Protein AF-A0A7J9GTM4-F1 (afdb_monomer)

Foldseek 3Di:
DDPVVVVVCQVVVVVVQCVVPVPDQKDWDDDPVDIDIGHPDDCVVNDDPPDDDDDDDPDDDPDNVLLVVQVVVVV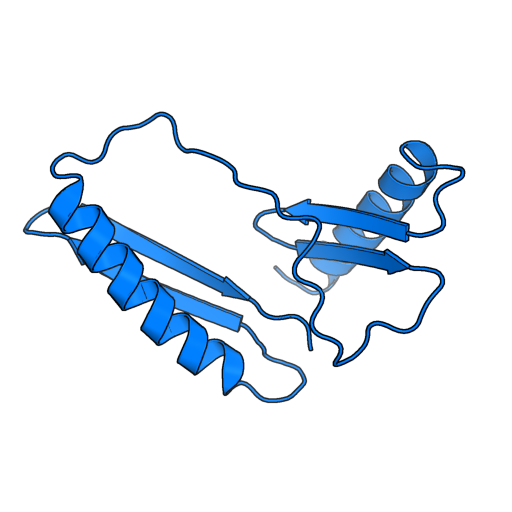VVQQVVLVPLPQPRSKGWDWDDRPDDDIDIDIDGDHD

Sequence (112 aa):
MNQADCNTCLNYTTTELKQSCPRNKAASAWSQFYLVRYANRDHYGQLENDPRTCVFNPMKASNPDQFNQTLNELLNELSTEAAAGGPLHKYAVGNATAGSLQTVYATVQCTP

Radius of gyration: 16.89 Å; Cα contacts (8 Å, |Δi|>4): 111; chains: 1; bounding box: 42×28×39 Å

Secondary structure (DSSP, 8-state):
--HHHHHHHHHHHHHHHHHHSTT-SEEEEE-SS-EEEEESS--TT-----S---PPPSSPPSSHHHHHHHHHHHHHHHHHHHHHSTTT--EEEEEEEETTTEEEEEEEE---

Mean predicted aligned error: 4.57 Å

InterPro domains:
  IPR002902 Gnk2-homologous domain [PS51473] (1-43)
  IPR002902 Gnk2-homologous domain [PS51473] (49-112)
  IPR038408 Gnk2-homologous domain superfamily [G3DSA:3.30.430.20] (1-42)
  IPR038408 Gnk2-homologous domain superfamily [G3DSA:3.30.430.20] (51-112)

Structure (mmCIF, N/CA/C/O backbone):
data_AF-A0A7J9GTM4-F1
#
_entry.id   AF-A0A7J9GTM4-F1
#
loop_
_atom_site.group_PDB
_atom_si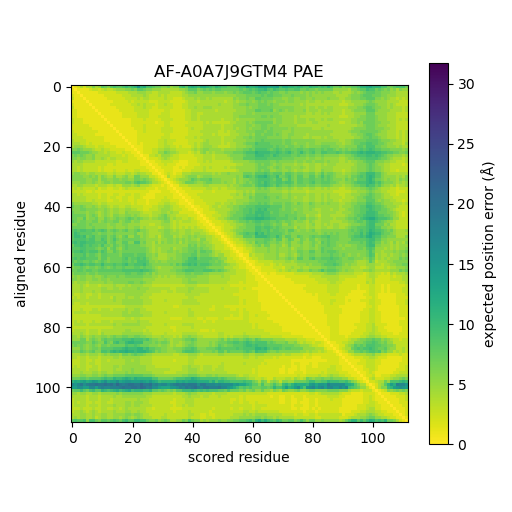te.id
_atom_site.type_symbol
_atom_site.label_atom_id
_atom_site.label_alt_id
_atom_site.label_comp_id
_atom_site.label_asym_id
_atom_site.label_entity_id
_atom_site.label_seq_id
_atom_site.pdbx_PDB_ins_code
_atom_site.Cartn_x
_atom_site.Cartn_y
_atom_site.Cartn_z
_atom_site.occupancy
_atom_site.B_iso_or_equiv
_atom_site.auth_seq_id
_atom_site.auth_comp_id
_atom_site.auth_asym_id
_atom_site.auth_atom_id
_atom_site.pdbx_PDB_model_num
ATOM 1 N N . MET A 1 1 ? 2.959 12.935 -3.028 1.00 79.81 1 MET A N 1
ATOM 2 C CA . MET A 1 1 ? 4.369 12.924 -3.476 1.00 79.81 1 MET A CA 1
ATOM 3 C C . MET A 1 1 ? 4.422 13.561 -4.855 1.00 79.81 1 MET A C 1
ATOM 5 O O . MET A 1 1 ? 3.578 13.213 -5.672 1.00 79.81 1 MET A O 1
ATOM 9 N N . ASN A 1 2 ? 5.313 14.526 -5.097 1.00 89.12 2 ASN A N 1
ATOM 10 C CA . ASN A 1 2 ? 5.461 15.119 -6.433 1.00 89.12 2 ASN A CA 1
ATOM 11 C C . ASN A 1 2 ? 6.414 14.268 -7.305 1.00 89.12 2 ASN A C 1
ATOM 13 O O . ASN A 1 2 ? 7.030 13.317 -6.819 1.00 89.12 2 ASN A O 1
ATOM 17 N N . GLN A 1 3 ? 6.542 14.600 -8.593 1.00 90.38 3 GLN A N 1
ATOM 18 C CA . GLN A 1 3 ? 7.381 13.837 -9.526 1.00 90.38 3 GLN A CA 1
ATOM 19 C C . GLN A 1 3 ? 8.872 13.839 -9.147 1.00 90.38 3 GLN A C 1
ATOM 21 O O . GLN A 1 3 ? 9.545 12.821 -9.305 1.00 90.38 3 GLN A O 1
ATOM 26 N N . ALA A 1 4 ? 9.400 14.965 -8.663 1.00 94.62 4 ALA A N 1
ATOM 27 C CA . ALA A 1 4 ? 10.811 15.093 -8.305 1.00 94.62 4 ALA A CA 1
ATOM 28 C C . ALA A 1 4 ? 11.160 14.233 -7.080 1.00 94.62 4 ALA A C 1
ATOM 30 O O . ALA A 1 4 ? 12.161 13.511 -7.095 1.00 94.62 4 ALA A O 1
ATOM 31 N N . ASP A 1 5 ? 10.292 14.243 -6.067 1.00 91.12 5 ASP A N 1
ATOM 32 C CA . ASP A 1 5 ? 10.412 13.396 -4.880 1.00 91.12 5 ASP A CA 1
ATOM 33 C C . ASP A 1 5 ? 10.338 11.915 -5.268 1.00 91.12 5 ASP A C 1
ATOM 35 O O . ASP A 1 5 ? 11.179 11.122 -4.850 1.00 91.12 5 ASP A O 1
ATOM 39 N N . CYS A 1 6 ? 9.387 11.552 -6.138 1.00 89.38 6 CYS A N 1
ATOM 40 C CA . CYS A 1 6 ? 9.232 10.186 -6.637 1.00 89.38 6 CYS A CA 1
ATOM 41 C C . CYS A 1 6 ? 10.506 9.687 -7.337 1.00 89.38 6 CYS A C 1
ATOM 43 O O . CYS A 1 6 ? 11.028 8.625 -6.997 1.00 89.38 6 CYS A O 1
ATOM 45 N N . ASN A 1 7 ? 11.055 10.481 -8.261 1.00 91.75 7 ASN A N 1
ATOM 46 C CA . ASN A 1 7 ? 12.284 10.138 -8.980 1.00 91.75 7 ASN A CA 1
ATOM 47 C C . ASN A 1 7 ? 13.483 9.995 -8.030 1.00 91.75 7 ASN A C 1
ATOM 49 O O . ASN A 1 7 ? 14.313 9.099 -8.196 1.00 91.75 7 ASN A O 1
ATOM 53 N N . THR A 1 8 ? 13.566 10.862 -7.020 1.00 93.12 8 THR A N 1
ATOM 54 C CA . THR A 1 8 ? 14.622 10.811 -6.003 1.00 93.12 8 THR A CA 1
ATOM 55 C C . THR A 1 8 ? 14.522 9.529 -5.180 1.00 93.12 8 THR A C 1
ATOM 57 O O . THR A 1 8 ? 15.513 8.807 -5.054 1.00 93.12 8 THR A O 1
ATOM 60 N N . CYS A 1 9 ? 13.324 9.197 -4.687 1.00 90.75 9 CYS A N 1
ATOM 61 C CA . CYS A 1 9 ? 13.073 7.951 -3.969 1.00 90.75 9 CYS A CA 1
ATOM 62 C C . CYS A 1 9 ? 13.401 6.730 -4.832 1.00 90.75 9 CYS A C 1
ATOM 64 O O . CYS A 1 9 ? 14.129 5.853 -4.380 1.00 90.75 9 CYS A O 1
ATOM 66 N N . LEU A 1 10 ? 12.949 6.695 -6.088 1.00 91.44 10 LEU A N 1
ATOM 67 C CA . LEU A 1 10 ? 13.200 5.579 -6.999 1.00 91.44 10 LEU A CA 1
ATOM 68 C C . LEU A 1 10 ? 14.700 5.305 -7.175 1.00 91.44 10 LEU A C 1
ATOM 70 O O . LEU A 1 10 ? 15.140 4.158 -7.055 1.00 91.44 10 LEU A O 1
ATOM 74 N N . ASN A 1 11 ? 15.490 6.350 -7.433 1.00 93.25 11 ASN A N 1
ATOM 75 C CA . ASN A 1 11 ? 16.933 6.233 -7.655 1.00 93.25 11 ASN A CA 1
ATOM 76 C C . ASN A 1 11 ? 17.673 5.774 -6.394 1.00 93.25 11 ASN A C 1
ATOM 78 O O . ASN A 1 11 ? 18.517 4.873 -6.459 1.00 93.25 11 ASN A O 1
ATOM 82 N N . TYR A 1 12 ? 17.332 6.368 -5.249 1.00 93.81 12 TYR A N 1
ATOM 83 C CA . TYR A 1 12 ? 17.904 5.995 -3.960 1.00 93.81 12 TYR A CA 1
ATOM 84 C C . TYR A 1 12 ? 17.576 4.535 -3.618 1.00 93.81 12 TYR A C 1
ATOM 86 O O . TYR A 1 12 ? 18.479 3.717 -3.456 1.00 93.81 12 TYR A O 1
ATOM 94 N N . THR A 1 13 ? 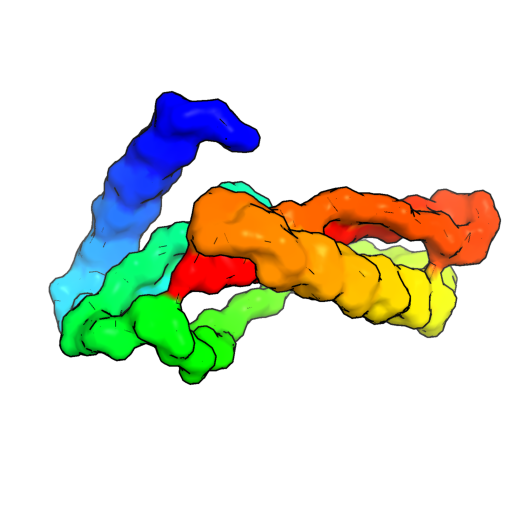16.293 4.167 -3.625 1.00 93.44 13 THR A N 1
ATOM 95 C CA . THR A 1 13 ? 15.833 2.817 -3.282 1.00 93.44 13 THR A CA 1
ATOM 96 C C . THR A 1 13 ? 16.397 1.755 -4.224 1.00 93.44 13 THR A C 1
ATOM 98 O O . THR A 1 13 ? 16.772 0.674 -3.775 1.00 93.44 13 THR A O 1
ATOM 101 N N . THR A 1 14 ? 16.517 2.046 -5.522 1.00 91.94 14 THR A N 1
ATOM 102 C CA . THR A 1 14 ? 17.138 1.116 -6.481 1.00 91.94 14 THR A CA 1
ATOM 103 C C . THR A 1 14 ? 18.611 0.866 -6.156 1.00 91.94 14 THR A C 1
ATOM 105 O O . THR A 1 14 ? 19.089 -0.263 -6.287 1.00 91.94 14 THR A O 1
ATOM 108 N N . THR A 1 15 ? 19.337 1.901 -5.728 1.00 93.81 15 THR A N 1
ATOM 109 C CA . THR A 1 15 ? 20.743 1.787 -5.318 1.00 93.81 15 THR A CA 1
ATOM 110 C C . THR A 1 15 ? 20.873 0.932 -4.058 1.00 93.81 15 THR A C 1
ATOM 112 O O . THR A 1 15 ? 21.629 -0.040 -4.061 1.00 93.81 15 THR A O 1
ATOM 115 N N . GLU A 1 16 ? 20.071 1.223 -3.033 1.00 94.62 16 GLU A N 1
ATOM 116 C CA . GLU A 1 16 ? 20.043 0.471 -1.772 1.00 94.62 16 GLU A CA 1
ATOM 117 C C . GLU A 1 16 ? 19.675 -1.003 -1.978 1.00 94.62 16 GLU A C 1
ATOM 119 O O . GLU A 1 16 ? 20.326 -1.897 -1.430 1.00 94.62 16 GLU A O 1
ATOM 124 N N . LEU A 1 17 ? 18.676 -1.284 -2.824 1.00 93.44 17 LEU A N 1
ATOM 125 C CA . LEU A 1 17 ? 18.276 -2.652 -3.151 1.00 93.44 17 LEU A CA 1
ATOM 126 C C . LEU A 1 17 ? 19.419 -3.436 -3.799 1.00 93.44 17 LEU A C 1
ATOM 128 O O . LEU A 1 17 ? 19.667 -4.577 -3.417 1.00 93.44 17 LEU A O 1
ATOM 132 N N . LYS A 1 18 ? 20.156 -2.836 -4.742 1.00 92.00 18 LYS A N 1
ATOM 133 C CA . LYS A 1 18 ? 21.303 -3.501 -5.382 1.00 92.00 18 LYS A CA 1
ATOM 134 C C . LYS A 1 18 ? 22.428 -3.796 -4.391 1.00 92.00 18 LYS A C 1
ATOM 136 O O . LYS A 1 18 ? 23.043 -4.854 -4.491 1.00 92.00 18 LYS A O 1
ATOM 141 N N . GLN A 1 19 ? 22.692 -2.894 -3.445 1.00 94.94 19 GLN A N 1
ATOM 142 C CA . GLN A 1 19 ? 23.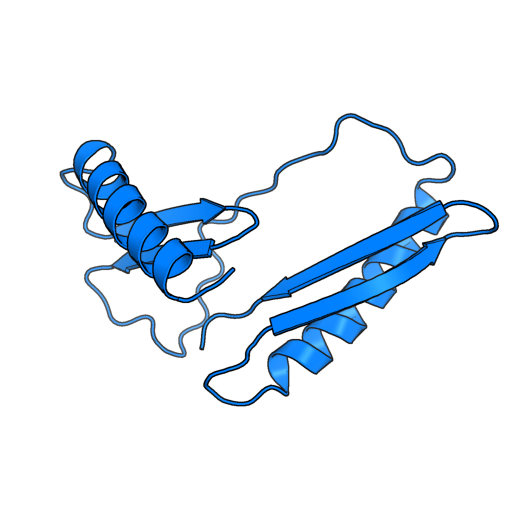724 -3.094 -2.421 1.00 94.94 19 GLN A CA 1
ATOM 143 C C . GLN A 1 19 ? 23.321 -4.158 -1.395 1.00 94.94 19 GLN A C 1
ATOM 145 O O . GLN A 1 19 ? 24.128 -5.019 -1.050 1.00 94.94 19 GLN A O 1
ATOM 150 N N . SER A 1 20 ? 22.061 -4.139 -0.956 1.00 95.00 20 SER A N 1
ATOM 151 C CA . SER A 1 20 ? 21.527 -5.073 0.043 1.00 95.00 20 SER A CA 1
ATOM 152 C C . SER A 1 20 ? 21.276 -6.471 -0.527 1.00 95.00 20 SER A C 1
ATOM 154 O O . SER A 1 20 ? 21.314 -7.466 0.194 1.00 95.00 20 SER A O 1
ATOM 156 N N . CYS A 1 21 ? 20.995 -6.570 -1.829 1.00 93.75 21 CYS A N 1
ATOM 157 C CA . CYS A 1 21 ? 20.613 -7.806 -2.512 1.00 93.75 21 CYS A CA 1
ATOM 158 C C . CYS A 1 21 ? 21.448 -8.067 -3.790 1.00 93.75 21 CYS A C 1
ATOM 160 O O . CYS A 1 21 ? 20.877 -8.337 -4.850 1.00 93.75 21 CYS A O 1
ATOM 162 N N . PRO A 1 22 ? 22.796 -8.078 -3.725 1.00 92.31 22 PRO A N 1
ATOM 163 C CA . PRO A 1 22 ? 23.676 -7.965 -4.899 1.00 92.31 22 PRO A CA 1
ATOM 164 C C . PRO A 1 22 ? 23.643 -9.159 -5.860 1.00 92.31 22 PRO A C 1
ATOM 166 O O . PRO A 1 22 ? 24.050 -9.041 -7.012 1.00 92.31 22 PRO A O 1
ATOM 169 N N . ARG A 1 23 ? 23.177 -10.328 -5.405 1.00 94.31 23 ARG A N 1
ATOM 170 C CA . ARG A 1 23 ? 23.085 -11.559 -6.216 1.00 94.31 23 ARG A CA 1
ATOM 171 C C . ARG A 1 23 ? 21.647 -12.005 -6.471 1.00 94.31 23 ARG A C 1
ATOM 173 O O . ARG A 1 23 ? 21.430 -13.040 -7.099 1.00 94.31 23 ARG A O 1
ATOM 180 N N . ASN A 1 24 ? 20.667 -11.250 -5.980 1.00 93.44 24 ASN A N 1
ATOM 181 C CA . ASN A 1 24 ? 19.270 -11.622 -6.125 1.00 93.44 24 ASN A CA 1
ATOM 182 C C . ASN A 1 24 ? 18.732 -11.170 -7.478 1.00 93.44 24 ASN A C 1
ATOM 184 O O . ASN A 1 24 ? 18.834 -10.007 -7.864 1.00 93.44 24 ASN A O 1
ATOM 188 N N . LYS A 1 25 ? 18.093 -12.111 -8.172 1.00 92.38 25 LYS A N 1
ATOM 189 C CA . LYS A 1 25 ? 17.405 -11.863 -9.444 1.00 92.38 25 LYS A CA 1
ATOM 190 C C . LYS A 1 25 ? 16.039 -11.198 -9.263 1.00 92.38 25 LYS A C 1
ATOM 192 O O . LYS A 1 25 ? 15.409 -10.861 -10.257 1.00 92.38 25 LYS A O 1
ATOM 197 N N . ALA A 1 26 ? 15.576 -11.034 -8.028 1.00 91.50 26 ALA A N 1
ATOM 198 C CA . ALA A 1 26 ? 14.389 -10.269 -7.688 1.00 91.50 26 ALA A CA 1
ATOM 199 C C . ALA A 1 26 ? 14.567 -9.623 -6.313 1.00 91.50 26 ALA A C 1
ATOM 201 O O . ALA A 1 26 ? 15.119 -10.253 -5.412 1.00 91.50 26 ALA A O 1
ATOM 202 N N . ALA A 1 27 ? 14.098 -8.392 -6.153 1.00 91.94 27 ALA A N 1
ATOM 203 C CA . ALA A 1 27 ? 14.050 -7.720 -4.862 1.00 91.94 27 ALA A CA 1
ATOM 204 C C . ALA A 1 27 ? 12.892 -6.722 -4.824 1.00 91.94 27 ALA A C 1
ATOM 206 O O . ALA A 1 27 ? 12.352 -6.316 -5.859 1.00 91.94 27 ALA A O 1
ATOM 207 N N . SER A 1 28 ? 12.481 -6.347 -3.619 1.00 91.19 28 SER A N 1
ATOM 208 C CA . SER A 1 28 ? 11.392 -5.400 -3.399 1.00 91.19 28 SER A CA 1
ATOM 209 C C . SER A 1 28 ? 11.693 -4.547 -2.177 1.00 91.19 28 SER A C 1
ATOM 211 O O . SER A 1 28 ? 12.174 -5.060 -1.170 1.00 91.19 28 SER A O 1
ATOM 213 N N . ALA A 1 29 ? 11.393 -3.259 -2.271 1.00 89.88 29 ALA A N 1
ATOM 214 C CA . ALA A 1 29 ? 11.426 -2.315 -1.168 1.00 89.88 29 ALA A CA 1
ATOM 215 C C . ALA A 1 29 ? 10.050 -1.668 -1.030 1.00 89.88 29 ALA A C 1
ATOM 217 O O . ALA A 1 29 ? 9.486 -1.177 -2.010 1.00 89.88 29 ALA A O 1
ATOM 218 N N . TRP A 1 30 ? 9.544 -1.666 0.199 1.00 86.69 30 TRP A N 1
ATOM 219 C CA . TRP A 1 30 ? 8.226 -1.160 0.555 1.00 86.69 30 TRP A CA 1
ATOM 220 C C . TRP A 1 30 ? 8.365 0.046 1.482 1.00 86.69 30 TRP A C 1
ATOM 222 O O . TRP A 1 30 ? 9.143 0.023 2.434 1.00 86.69 30 TRP A O 1
ATOM 232 N N . SER A 1 31 ? 7.579 1.082 1.218 1.00 81.31 31 SER A N 1
ATOM 233 C CA . SER A 1 31 ? 7.403 2.261 2.060 1.00 81.31 31 SER A CA 1
ATOM 234 C C . SER A 1 31 ? 5.931 2.663 2.037 1.00 81.31 31 SER A C 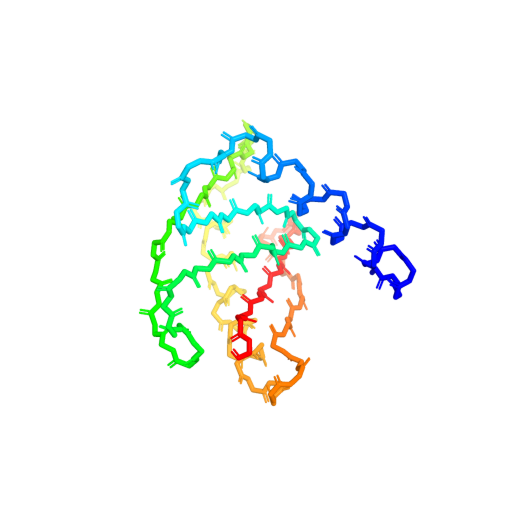1
ATOM 236 O O . SER A 1 31 ? 5.211 2.341 1.094 1.00 81.31 31 SER A O 1
ATOM 238 N N . GLN A 1 32 ? 5.483 3.434 3.028 1.00 75.12 32 GLN A N 1
ATOM 239 C CA . GLN A 1 32 ? 4.143 4.037 3.014 1.00 75.12 32 GLN A CA 1
ATOM 240 C C . GLN A 1 32 ? 3.903 4.949 1.793 1.00 75.12 32 GLN A C 1
ATOM 242 O O . GLN A 1 32 ? 2.762 5.268 1.470 1.00 75.12 32 GLN A O 1
ATOM 247 N N . PHE A 1 33 ? 4.976 5.373 1.117 1.00 77.25 33 PHE A N 1
ATOM 248 C CA . PHE A 1 33 ? 4.919 6.280 -0.029 1.00 77.25 33 PHE A CA 1
ATOM 249 C C . PHE A 1 33 ? 5.201 5.617 -1.381 1.00 77.25 33 PHE A C 1
ATOM 251 O O . PHE A 1 33 ? 4.849 6.199 -2.404 1.00 77.25 33 PHE A O 1
ATOM 258 N N . TYR A 1 34 ? 5.867 4.458 -1.413 1.00 82.00 34 TYR A N 1
ATOM 259 C CA . TYR A 1 34 ? 6.295 3.829 -2.663 1.00 82.00 34 TYR A CA 1
ATOM 260 C C . TYR A 1 34 ? 6.557 2.326 -2.524 1.00 82.00 34 TYR A C 1
ATOM 262 O O . TYR A 1 34 ? 6.933 1.829 -1.462 1.00 82.00 34 TYR A O 1
ATOM 270 N N . LEU A 1 35 ? 6.448 1.633 -3.656 1.00 86.81 35 LEU A N 1
ATOM 271 C CA . LEU A 1 35 ? 6.927 0.274 -3.878 1.00 86.81 35 LEU A CA 1
ATOM 272 C C . LEU A 1 35 ? 7.928 0.304 -5.035 1.00 86.81 35 LEU A C 1
ATOM 274 O O . LEU A 1 35 ? 7.591 0.738 -6.134 1.00 86.81 35 LEU A O 1
ATOM 278 N N . VAL A 1 36 ? 9.145 -0.186 -4.802 1.00 90.19 36 VAL A N 1
ATOM 279 C CA . VAL A 1 36 ? 10.127 -0.429 -5.867 1.00 90.19 36 VAL A CA 1
ATOM 280 C C . VAL A 1 36 ? 10.403 -1.919 -5.925 1.00 90.19 36 VAL A C 1
ATOM 282 O O . VAL A 1 36 ? 10.819 -2.517 -4.933 1.00 90.19 36 VAL A O 1
ATOM 285 N N . ARG A 1 37 ? 10.179 -2.527 -7.089 1.00 90.12 37 ARG A N 1
ATOM 286 C CA . ARG A 1 37 ? 10.345 -3.963 -7.300 1.00 90.12 37 ARG A CA 1
ATOM 287 C C . ARG A 1 37 ? 11.003 -4.237 -8.645 1.00 90.12 37 ARG A C 1
ATOM 289 O O . ARG A 1 37 ? 10.652 -3.623 -9.645 1.00 90.12 37 ARG A O 1
ATOM 296 N N . TYR A 1 38 ? 11.935 -5.184 -8.661 1.00 89.44 38 TYR A N 1
ATOM 297 C CA . TYR A 1 38 ? 12.467 -5.762 -9.891 1.00 89.44 38 TYR A CA 1
ATOM 298 C C . TYR A 1 38 ? 12.488 -7.283 -9.789 1.00 89.44 38 TYR A C 1
ATOM 300 O O . TYR A 1 38 ? 12.637 -7.844 -8.700 1.00 89.44 38 TYR A O 1
ATOM 308 N N . ALA A 1 39 ? 12.370 -7.954 -10.931 1.00 91.00 39 ALA A N 1
ATOM 309 C CA . ALA A 1 39 ? 12.524 -9.395 -11.044 1.00 91.00 39 ALA A CA 1
ATOM 310 C C . ALA A 1 39 ? 13.006 -9.775 -12.450 1.00 91.00 39 ALA A C 1
ATOM 312 O O . ALA A 1 39 ? 12.600 -9.173 -13.437 1.00 91.00 39 ALA A O 1
ATOM 313 N N . ASN A 1 40 ? 13.836 -10.812 -12.553 1.00 92.94 40 ASN A N 1
ATOM 314 C CA . ASN A 1 40 ? 14.257 -11.422 -13.817 1.00 92.94 40 ASN A CA 1
ATOM 315 C C . ASN A 1 40 ? 13.205 -12.420 -14.341 1.00 92.94 40 ASN A C 1
ATOM 317 O O . ASN A 1 40 ? 13.514 -13.575 -14.636 1.00 92.94 40 ASN A O 1
ATOM 321 N N . ARG A 1 41 ? 11.945 -11.990 -14.340 1.00 91.88 41 ARG A N 1
ATOM 322 C CA . ARG A 1 41 ? 10.783 -12.665 -14.921 1.00 91.88 41 ARG A CA 1
ATOM 323 C C . ARG A 1 41 ? 9.715 -11.614 -15.189 1.00 91.88 41 ARG A C 1
ATOM 325 O O . ARG A 1 41 ? 9.684 -10.584 -14.506 1.00 91.88 41 ARG A O 1
ATOM 332 N N . ASP A 1 42 ? 8.833 -11.905 -16.131 1.00 89.31 42 ASP A N 1
ATOM 333 C CA . ASP A 1 42 ? 7.619 -11.117 -16.275 1.00 89.31 42 ASP A CA 1
ATOM 334 C C . ASP A 1 42 ? 6.713 -11.337 -15.057 1.00 89.31 42 ASP A C 1
ATOM 336 O O . ASP A 1 42 ? 6.577 -12.456 -14.564 1.00 89.31 42 ASP A O 1
ATOM 340 N N . HIS A 1 43 ? 6.170 -10.244 -14.548 1.00 86.81 43 HIS A N 1
ATOM 341 C CA . HIS A 1 43 ? 5.233 -10.195 -13.429 1.00 86.81 43 HIS A CA 1
ATOM 342 C C . HIS A 1 43 ? 4.155 -9.125 -13.662 1.00 86.81 43 HIS A C 1
ATOM 344 O O . HIS A 1 43 ? 3.344 -8.862 -12.777 1.00 86.81 43 HIS A O 1
ATOM 350 N N . TYR A 1 44 ? 4.125 -8.504 -14.848 1.00 85.0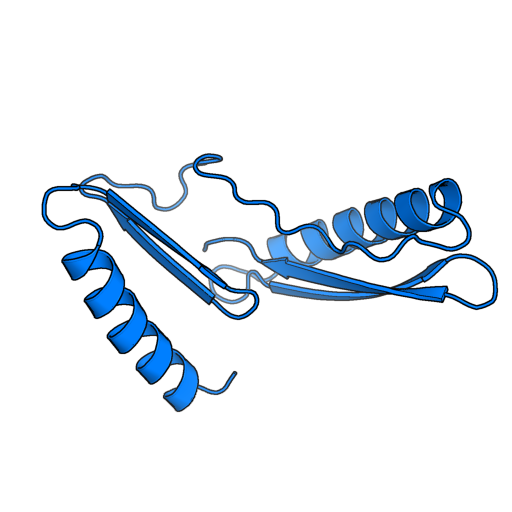0 44 TYR A N 1
ATOM 351 C CA . TYR A 1 44 ? 3.116 -7.515 -15.193 1.00 85.00 44 TYR A CA 1
ATOM 352 C C . TYR A 1 44 ? 1.760 -8.201 -15.384 1.00 85.00 44 TYR A C 1
ATOM 354 O O . TYR A 1 44 ? 1.659 -9.218 -16.071 1.00 85.00 44 TYR A O 1
ATOM 362 N N . GLY A 1 45 ? 0.718 -7.688 -14.727 1.00 84.00 45 GLY A N 1
ATOM 363 C CA . GLY A 1 45 ? -0.614 -8.302 -14.736 1.00 84.00 45 GLY A CA 1
ATOM 364 C C . GLY A 1 45 ? -0.693 -9.703 -14.108 1.00 84.00 45 GLY A C 1
ATOM 365 O O . GLY A 1 45 ? -1.742 -10.342 -14.187 1.00 84.00 45 GLY A O 1
ATOM 366 N N . GLN A 1 46 ? 0.382 -10.197 -13.485 1.00 88.94 46 GLN A N 1
ATOM 367 C CA . GLN A 1 46 ? 0.390 -11.483 -12.792 1.00 88.94 46 GLN A CA 1
ATOM 368 C C . GLN A 1 46 ? 0.182 -11.270 -11.296 1.00 88.94 46 GLN A C 1
ATOM 370 O O . GLN A 1 46 ? 0.853 -10.452 -10.667 1.00 88.94 46 GLN A O 1
ATOM 375 N N . LEU A 1 47 ? -0.744 -12.033 -10.712 1.00 87.94 47 LEU A N 1
ATOM 376 C CA . LEU A 1 47 ? -0.972 -11.992 -9.274 1.00 87.94 47 LEU A CA 1
ATOM 377 C C . LEU A 1 47 ? 0.237 -12.580 -8.544 1.00 87.94 47 LEU A C 1
ATOM 379 O O . LEU A 1 47 ? 0.452 -13.792 -8.544 1.00 87.94 47 LEU A O 1
ATOM 383 N N . GLU A 1 48 ? 0.988 -11.720 -7.867 1.00 87.81 48 GLU A N 1
ATOM 384 C CA . GLU A 1 48 ? 2.091 -12.122 -7.005 1.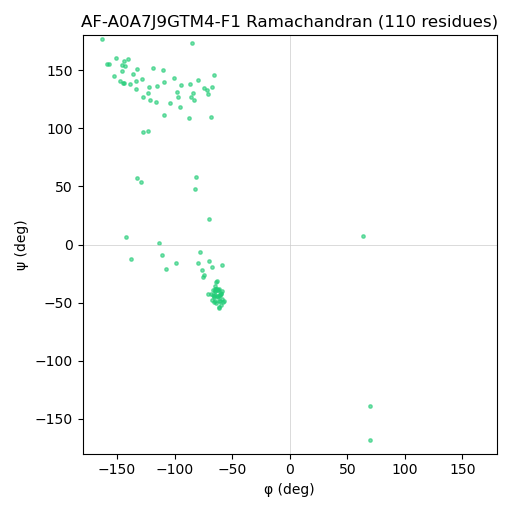00 87.81 48 GLU A CA 1
ATOM 385 C C . GLU A 1 48 ? 1.874 -11.584 -5.595 1.00 87.81 48 GLU A C 1
ATOM 387 O O . GLU A 1 48 ? 2.189 -10.434 -5.292 1.00 87.81 48 GLU A O 1
ATOM 392 N N . ASN A 1 49 ? 1.336 -12.442 -4.728 1.00 82.62 49 ASN A N 1
ATOM 393 C CA . ASN A 1 49 ? 1.019 -12.058 -3.357 1.00 82.62 49 ASN A CA 1
ATOM 394 C C . ASN A 1 49 ? 2.255 -11.924 -2.470 1.00 82.62 49 ASN A C 1
ATOM 396 O O . ASN A 1 49 ? 2.192 -11.171 -1.514 1.00 82.62 49 ASN A O 1
ATOM 400 N N . ASP A 1 50 ? 3.355 -12.624 -2.757 1.00 83.75 50 ASP A N 1
ATOM 401 C CA . ASP A 1 50 ? 4.565 -12.605 -1.933 1.00 83.75 50 ASP A CA 1
ATOM 402 C C . ASP A 1 50 ? 5.732 -11.879 -2.639 1.00 83.75 50 ASP A C 1
ATOM 404 O O . ASP A 1 50 ? 5.836 -11.917 -3.872 1.00 83.75 50 ASP A O 1
ATOM 408 N N . PRO A 1 51 ? 6.649 -11.242 -1.880 1.00 82.38 51 PRO A N 1
ATOM 409 C CA . PRO A 1 51 ? 6.687 -11.161 -0.414 1.00 82.38 51 PRO A CA 1
ATOM 410 C C . PRO A 1 51 ? 5.728 -10.106 0.167 1.00 82.38 51 PRO A C 1
ATOM 412 O O . PRO A 1 51 ? 5.627 -8.998 -0.357 1.00 82.38 51 PRO A O 1
ATOM 415 N N . ARG A 1 52 ? 5.093 -10.428 1.304 1.00 80.56 52 ARG A N 1
ATOM 416 C CA . ARG A 1 52 ? 4.269 -9.495 2.099 1.00 80.56 52 ARG A CA 1
ATOM 417 C C . ARG A 1 52 ? 5.047 -8.980 3.295 1.00 80.56 52 ARG A C 1
ATOM 419 O O . ARG A 1 52 ? 5.785 -9.728 3.930 1.00 80.56 52 ARG A O 1
ATOM 426 N N . THR A 1 53 ? 4.834 -7.716 3.627 1.00 81.12 53 THR A N 1
ATOM 427 C CA . THR A 1 53 ? 5.327 -7.113 4.863 1.00 81.12 53 THR A CA 1
ATOM 428 C C . THR A 1 53 ? 4.174 -6.436 5.588 1.00 81.12 53 THR A C 1
ATOM 430 O O . THR A 1 53 ? 3.296 -5.855 4.952 1.00 81.12 53 THR A O 1
ATOM 433 N N . CYS A 1 54 ? 4.177 -6.521 6.914 1.00 82.25 54 CYS A N 1
ATOM 434 C CA . CYS A 1 54 ? 3.205 -5.861 7.774 1.00 82.25 54 CYS A CA 1
ATOM 435 C C . CYS A 1 54 ? 3.970 -5.054 8.820 1.00 82.25 54 CYS A C 1
ATOM 437 O O . CYS A 1 54 ? 4.821 -5.598 9.524 1.00 82.25 54 CYS A O 1
ATOM 439 N N . VAL A 1 55 ? 3.655 -3.765 8.935 1.00 83.62 55 VAL A N 1
ATOM 440 C CA . VAL A 1 55 ? 4.180 -2.904 9.998 1.00 83.62 55 VAL A CA 1
ATOM 441 C C . VAL A 1 55 ? 3.075 -2.709 11.025 1.00 83.62 55 VAL A C 1
ATOM 443 O O . VAL A 1 55 ? 1.987 -2.246 10.690 1.00 83.62 55 VAL A O 1
ATOM 446 N N . PHE A 1 56 ? 3.344 -3.081 12.274 1.00 84.19 56 PHE A N 1
ATOM 447 C CA . PHE A 1 56 ? 2.369 -2.982 13.356 1.00 84.19 56 PHE A CA 1
ATOM 448 C C . PHE A 1 56 ? 2.532 -1.670 14.118 1.00 84.19 56 PHE A C 1
ATOM 450 O O . PHE A 1 56 ? 3.645 -1.265 14.453 1.00 84.19 56 PHE A O 1
ATOM 457 N N . ASN A 1 57 ? 1.408 -1.035 14.443 1.00 84.44 57 ASN A N 1
ATOM 458 C CA . ASN A 1 57 ? 1.383 0.061 15.400 1.00 84.44 57 ASN A CA 1
ATOM 459 C C . ASN A 1 57 ? 1.314 -0.526 16.826 1.00 84.44 57 ASN A C 1
ATOM 461 O O . ASN A 1 57 ? 0.394 -1.296 17.103 1.00 84.44 57 ASN A O 1
ATOM 465 N N . PRO A 1 58 ? 2.246 -0.191 17.740 1.00 89.62 58 PRO A N 1
ATOM 466 C CA . PRO A 1 58 ? 2.204 -0.683 19.118 1.00 89.62 58 PRO A CA 1
ATOM 467 C C . PRO A 1 58 ? 1.062 -0.074 19.953 1.00 89.62 58 PRO A C 1
ATOM 469 O O . PRO A 1 58 ? 0.758 -0.579 21.035 1.00 89.62 58 PRO A O 1
ATOM 472 N N . MET A 1 59 ? 0.431 1.010 19.487 1.00 88.88 59 MET A N 1
ATOM 473 C CA . MET A 1 59 ? -0.702 1.632 20.171 1.00 88.88 59 MET A CA 1
ATOM 474 C C . MET A 1 59 ? -1.976 0.804 20.002 1.00 88.88 59 MET A C 1
ATOM 476 O O . MET A 1 59 ? -2.320 0.374 18.902 1.00 88.88 59 MET A O 1
ATOM 480 N N . LYS A 1 60 ? -2.709 0.619 21.102 1.00 87.31 60 LYS A N 1
ATOM 481 C CA . LYS A 1 60 ? -3.978 -0.114 21.107 1.00 87.31 60 LYS A CA 1
ATOM 482 C C . LYS A 1 60 ? -5.139 0.813 20.760 1.00 87.31 60 LYS A C 1
ATOM 484 O O . LYS A 1 60 ? -5.220 1.922 21.282 1.00 87.31 60 LYS A O 1
ATOM 489 N N . ALA A 1 61 ? -6.062 0.325 19.935 1.00 88.25 61 ALA A N 1
ATOM 490 C CA . ALA A 1 61 ? -7.358 0.968 19.753 1.00 88.25 61 ALA A CA 1
ATOM 491 C C . ALA A 1 61 ? -8.175 0.894 21.053 1.00 88.25 61 ALA A C 1
ATOM 493 O O . ALA A 1 61 ? -8.097 -0.096 21.783 1.00 88.25 61 ALA A O 1
ATOM 494 N N . SER A 1 62 ? -8.971 1.929 21.331 1.00 88.94 62 SER A N 1
ATOM 495 C CA . SER A 1 62 ? -9.814 1.981 22.533 1.00 88.94 62 SER A CA 1
ATOM 496 C C . SER A 1 62 ? -10.899 0.902 22.525 1.00 88.94 62 SER A C 1
ATOM 498 O O . SER A 1 62 ? -11.166 0.300 23.560 1.00 88.94 62 SER A O 1
ATOM 500 N N . ASN A 1 63 ? -11.483 0.626 21.353 1.00 92.62 63 ASN A N 1
ATOM 501 C CA . ASN A 1 63 ? -12.364 -0.514 21.109 1.00 92.62 63 ASN A CA 1
ATOM 502 C C . ASN A 1 63 ? -11.844 -1.292 19.883 1.00 92.62 63 ASN A C 1
ATOM 504 O O . ASN A 1 63 ? -12.119 -0.887 18.750 1.00 92.62 63 ASN A O 1
ATOM 508 N N . PRO A 1 64 ? -11.066 -2.371 20.089 1.00 92.00 64 PRO A N 1
ATOM 509 C CA . PRO A 1 64 ? -10.468 -3.135 18.997 1.00 92.00 64 PRO A CA 1
ATOM 510 C C . PRO A 1 64 ? -11.485 -3.716 18.014 1.00 92.00 64 PRO A C 1
ATOM 512 O O . PRO A 1 64 ? -11.243 -3.664 16.812 1.00 92.00 64 PRO A O 1
ATOM 515 N N . ASP A 1 65 ? -12.622 -4.222 18.493 1.00 94.00 65 ASP A N 1
ATOM 516 C CA . ASP A 1 65 ? -13.616 -4.875 17.634 1.00 94.00 65 ASP A CA 1
ATOM 517 C C . ASP A 1 65 ? -14.262 -3.865 16.684 1.00 94.00 65 ASP A C 1
ATOM 519 O O . ASP A 1 65 ? -14.290 -4.067 15.470 1.00 94.00 65 ASP A O 1
ATOM 523 N N . GLN A 1 66 ? -14.690 -2.722 17.225 1.00 94.69 66 GLN A N 1
ATOM 524 C CA . GLN A 1 66 ? -15.286 -1.652 16.427 1.00 94.69 66 GLN A CA 1
ATOM 525 C C . GLN A 1 66 ? -14.277 -1.015 15.462 1.00 94.69 66 GLN A C 1
ATOM 527 O O . GLN A 1 66 ? -14.620 -0.715 14.316 1.00 94.69 66 GLN A O 1
ATOM 532 N N . PHE A 1 67 ? -13.030 -0.826 15.904 1.00 93.81 67 PHE A N 1
ATOM 533 C CA . PHE A 1 67 ? -11.954 -0.332 15.049 1.00 93.81 67 PHE A CA 1
ATOM 534 C C . PHE A 1 67 ? -11.694 -1.286 13.880 1.00 93.81 67 PHE A C 1
ATOM 536 O O . PHE A 1 67 ? -11.652 -0.845 12.736 1.00 93.81 67 PHE A O 1
ATOM 543 N N . ASN A 1 68 ? -11.566 -2.587 14.156 1.00 94.25 68 ASN A N 1
ATOM 544 C CA . ASN A 1 68 ? -11.296 -3.597 13.136 1.00 94.25 68 ASN A CA 1
ATOM 545 C C . ASN A 1 68 ? -12.453 -3.730 12.144 1.00 94.25 68 ASN A C 1
ATOM 547 O O . ASN A 1 68 ? -12.206 -3.851 10.947 1.00 94.25 68 ASN A O 1
ATOM 551 N N . GLN A 1 69 ? -13.703 -3.673 12.614 1.00 96.38 69 GLN A N 1
ATOM 552 C CA . GLN A 1 69 ? -14.864 -3.662 11.727 1.00 96.38 69 GLN A CA 1
ATOM 553 C C . GLN A 1 69 ? -14.818 -2.454 10.779 1.00 96.38 69 GLN A C 1
ATOM 555 O O . GLN A 1 69 ? -14.854 -2.630 9.563 1.00 96.38 69 GLN A O 1
ATOM 560 N N . THR A 1 70 ? -14.649 -1.251 11.333 1.00 96.81 70 THR A N 1
ATOM 561 C CA . THR A 1 70 ? -14.588 -0.001 10.556 1.00 96.81 70 THR A CA 1
ATOM 562 C C . THR A 1 70 ? -13.426 -0.018 9.559 1.00 96.81 70 THR A C 1
ATOM 564 O O . THR A 1 70 ? -13.579 0.381 8.407 1.00 96.81 70 THR A O 1
ATOM 567 N N . LEU A 1 71 ? -12.257 -0.509 9.983 1.00 95.81 71 LEU A N 1
ATOM 568 C CA . LEU A 1 71 ? -11.081 -0.637 9.127 1.00 95.81 71 LEU A CA 1
ATOM 569 C C . LEU A 1 71 ? -11.331 -1.605 7.963 1.00 95.81 71 LEU A C 1
ATOM 571 O O . LEU A 1 71 ? -10.964 -1.292 6.836 1.00 95.81 71 LEU A O 1
ATOM 575 N N . ASN A 1 72 ? -11.956 -2.758 8.215 1.00 97.44 72 ASN A N 1
ATOM 576 C CA . ASN A 1 72 ? -12.254 -3.741 7.171 1.00 97.44 72 ASN A CA 1
ATOM 577 C C . ASN A 1 72 ? -13.248 -3.198 6.136 1.00 97.44 72 ASN A C 1
ATOM 579 O O . ASN A 1 72 ? -13.045 -3.384 4.938 1.00 97.44 72 ASN A O 1
ATOM 583 N N . GLU A 1 73 ? -14.304 -2.518 6.586 1.00 98.12 73 GLU A N 1
ATOM 584 C CA . GLU A 1 73 ? -15.283 -1.876 5.702 1.00 98.12 73 GLU A CA 1
ATOM 585 C C . GLU A 1 73 ? -14.608 -0.808 4.825 1.00 98.12 73 GLU A C 1
ATOM 587 O O . GLU A 1 73 ? -14.721 -0.860 3.599 1.00 98.12 73 GLU A O 1
ATOM 592 N N . LEU A 1 74 ? -13.801 0.070 5.434 1.00 98.25 74 LEU A N 1
ATOM 593 C CA . LEU A 1 74 ? -13.054 1.109 4.723 1.00 98.25 74 LEU A CA 1
ATOM 594 C C . LEU A 1 74 ? -12.052 0.524 3.713 1.00 98.25 74 LEU A C 1
ATOM 596 O O . LEU A 1 74 ? -11.961 0.996 2.583 1.00 98.25 74 LEU A O 1
ATOM 600 N N . LEU A 1 75 ? -11.301 -0.517 4.085 1.00 97.94 75 LEU A N 1
ATOM 601 C CA . LEU A 1 75 ? -10.345 -1.160 3.178 1.00 97.94 75 LEU A CA 1
ATOM 602 C C . LEU A 1 75 ? -11.038 -1.829 1.985 1.00 97.94 75 LEU A C 1
ATOM 604 O O . LEU A 1 75 ? -10.493 -1.787 0.882 1.00 97.94 75 LEU A O 1
ATOM 608 N N . ASN A 1 76 ? -12.223 -2.416 2.170 1.00 98.25 76 ASN A N 1
ATOM 609 C CA . ASN A 1 76 ? -12.994 -3.014 1.075 1.00 98.25 76 ASN A CA 1
ATOM 610 C C . ASN A 1 76 ? -13.493 -1.958 0.077 1.00 98.25 76 ASN A C 1
ATOM 612 O O . ASN A 1 76 ? -13.386 -2.155 -1.138 1.00 98.25 76 ASN A O 1
ATOM 616 N N . GLU A 1 77 ? -13.997 -0.830 0.580 1.00 98.25 77 GLU A N 1
ATOM 617 C CA . GLU A 1 77 ? -14.430 0.299 -0.248 1.00 98.25 77 GLU A CA 1
ATOM 618 C C . GLU A 1 77 ? -13.259 0.860 -1.064 1.00 98.25 77 GLU A C 1
ATOM 620 O O . GLU A 1 77 ? -13.303 0.870 -2.297 1.00 98.25 77 GLU A O 1
ATOM 625 N N . LEU A 1 78 ? -12.158 1.208 -0.391 1.00 98.31 78 LEU A N 1
ATOM 626 C CA . LEU A 1 78 ? -10.972 1.768 -1.038 1.00 98.31 78 LEU A CA 1
ATOM 627 C C . LEU A 1 78 ? -10.309 0.787 -2.010 1.00 98.31 78 LEU A C 1
ATOM 629 O O . LEU A 1 78 ? -9.758 1.206 -3.024 1.00 98.31 78 LEU A O 1
ATOM 633 N N . SER A 1 79 ? -10.369 -0.521 -1.742 1.00 97.00 79 SER A N 1
ATOM 634 C CA . SER A 1 79 ? -9.879 -1.533 -2.688 1.00 97.00 79 SER A CA 1
ATOM 635 C C . SER A 1 79 ? -10.689 -1.539 -3.980 1.00 97.00 79 SER A C 1
ATOM 637 O O . SER A 1 79 ? -10.117 -1.650 -5.064 1.00 97.00 79 SER A O 1
ATOM 639 N N . THR A 1 80 ? -12.009 -1.380 -3.876 1.00 96.75 80 THR A N 1
ATOM 640 C CA . THR A 1 80 ? -12.899 -1.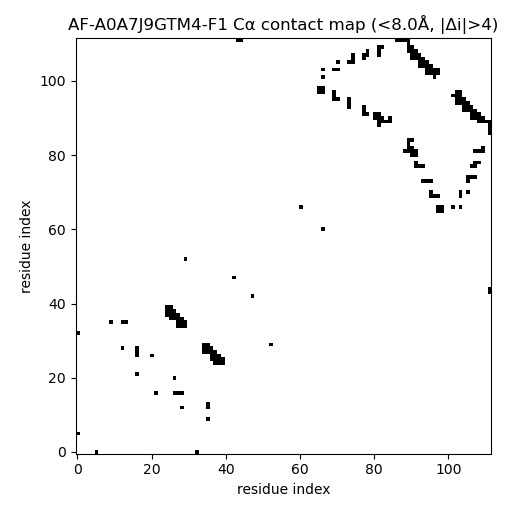296 -5.041 1.00 96.75 80 THR A CA 1
ATOM 641 C C . THR A 1 80 ? -12.618 -0.028 -5.848 1.00 96.75 80 THR A C 1
ATOM 643 O O . THR A 1 80 ? -12.489 -0.093 -7.071 1.00 96.75 80 THR A O 1
ATOM 646 N N . GLU A 1 81 ? -12.451 1.110 -5.172 1.00 97.19 81 GLU A N 1
ATOM 647 C CA . GLU A 1 81 ? -12.122 2.388 -5.808 1.00 97.19 81 GLU A CA 1
ATOM 648 C C . GLU A 1 81 ? -10.750 2.354 -6.499 1.00 97.19 81 GLU A C 1
ATOM 650 O O . GLU A 1 81 ? -10.643 2.656 -7.690 1.00 97.19 81 GLU A O 1
ATOM 655 N N . ALA A 1 82 ? -9.708 1.898 -5.796 1.00 95.75 82 ALA A N 1
ATOM 656 C 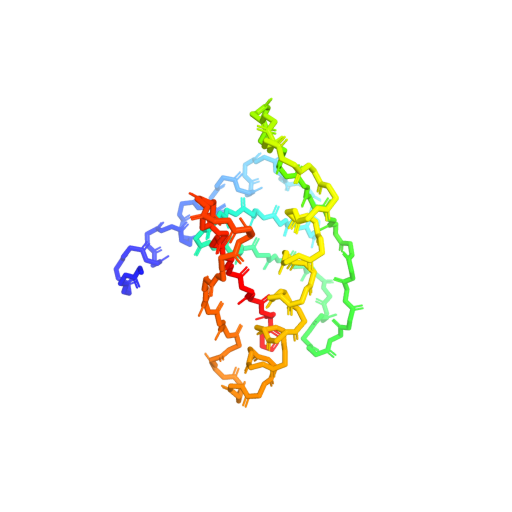CA . ALA A 1 82 ? -8.362 1.782 -6.352 1.00 95.75 82 ALA A CA 1
ATOM 657 C C . ALA A 1 82 ? -8.340 0.847 -7.573 1.00 95.75 82 ALA A C 1
ATOM 659 O O . ALA A 1 82 ? -7.715 1.156 -8.590 1.00 95.75 82 ALA A O 1
ATOM 660 N N . ALA A 1 83 ? -9.060 -0.277 -7.521 1.00 93.88 83 ALA A N 1
ATOM 661 C CA . ALA A 1 83 ? -9.164 -1.197 -8.650 1.00 93.88 83 ALA A CA 1
ATOM 662 C C . ALA A 1 83 ? -9.852 -0.558 -9.872 1.00 93.88 83 ALA A C 1
ATOM 664 O O . ALA A 1 83 ? -9.489 -0.882 -11.009 1.00 93.88 83 ALA A O 1
ATOM 665 N N . ALA A 1 84 ? -10.785 0.374 -9.666 1.00 94.50 84 ALA A N 1
ATOM 666 C CA . ALA A 1 84 ? -11.521 1.057 -10.728 1.00 94.50 84 ALA A CA 1
ATOM 667 C C . ALA A 1 84 ? -10.741 2.204 -11.406 1.00 94.50 84 ALA A C 1
ATOM 669 O O . ALA A 1 84 ? -11.095 2.593 -12.519 1.00 94.50 84 ALA A O 1
ATOM 670 N N . GLY A 1 85 ? -9.650 2.705 -10.815 1.00 91.00 85 GLY A N 1
ATOM 671 C CA . GLY A 1 85 ? -8.897 3.881 -11.288 1.00 91.00 85 GLY A CA 1
ATOM 672 C C . GLY A 1 85 ? -8.092 3.730 -12.597 1.00 91.00 85 GLY A C 1
ATOM 673 O O . GLY A 1 85 ? -7.148 4.475 -12.855 1.00 91.00 85 GLY A O 1
ATOM 674 N N . GLY A 1 86 ? -8.435 2.772 -13.464 1.00 88.56 86 GLY A N 1
ATOM 675 C CA . GLY A 1 86 ? -7.768 2.578 -14.759 1.00 88.56 86 GLY A CA 1
ATOM 676 C C . GLY A 1 86 ? -6.323 2.059 -14.644 1.00 88.56 86 GLY A C 1
ATOM 677 O O . GLY A 1 86 ? -5.930 1.590 -13.579 1.00 88.56 86 GLY A O 1
ATOM 678 N N . PRO A 1 87 ? -5.530 2.074 -15.732 1.00 85.62 87 PRO A N 1
ATOM 679 C CA . PRO A 1 87 ? -4.190 1.476 -15.749 1.00 85.62 87 PRO A CA 1
ATOM 680 C C . PRO A 1 87 ? -3.125 2.316 -15.032 1.00 85.62 87 PRO A C 1
ATOM 682 O O . PRO A 1 87 ? -2.100 1.781 -14.645 1.00 85.62 87 PRO A O 1
ATOM 685 N N . LEU A 1 88 ? -3.332 3.625 -14.852 1.00 83.44 88 LEU A N 1
ATOM 686 C CA . LEU A 1 88 ? -2.302 4.525 -14.307 1.00 83.44 88 LEU A CA 1
ATOM 687 C C . LEU A 1 88 ? -2.618 5.063 -12.905 1.00 83.44 88 LEU A C 1
ATOM 689 O O . LEU A 1 88 ? -1.757 5.699 -12.301 1.00 83.44 88 LEU A O 1
ATOM 693 N N . HIS A 1 89 ? -3.825 4.836 -12.378 1.00 86.12 89 HIS A N 1
ATOM 694 C CA . HIS A 1 89 ? -4.268 5.426 -11.111 1.00 86.12 89 HIS A CA 1
ATOM 695 C C . HIS A 1 89 ? -4.907 4.390 -10.179 1.00 86.12 89 HIS A C 1
ATOM 697 O O . HIS A 1 89 ? -6.042 4.524 -9.739 1.00 86.12 89 HIS A O 1
ATOM 703 N N . LYS A 1 90 ? -4.153 3.332 -9.865 1.00 91.56 90 LYS A N 1
ATOM 704 C CA . LYS A 1 90 ? -4.556 2.261 -8.942 1.00 91.56 90 LYS A CA 1
ATOM 705 C C . LYS A 1 90 ? -4.343 2.637 -7.467 1.00 91.56 90 LYS A C 1
ATOM 707 O O . LYS A 1 90 ? -3.573 1.989 -6.759 1.00 91.56 90 LYS A O 1
ATOM 712 N N . TYR A 1 91 ? -4.968 3.721 -7.015 1.00 92.69 91 TYR A N 1
ATOM 713 C CA . TYR A 1 91 ? -4.752 4.308 -5.690 1.00 92.69 91 TYR A CA 1
ATOM 714 C C . TYR A 1 91 ? -6.055 4.875 -5.124 1.00 92.69 91 TYR A C 1
ATOM 716 O O . TYR A 1 91 ? -6.789 5.533 -5.853 1.00 92.69 91 TYR A O 1
ATOM 724 N N . ALA A 1 92 ? -6.304 4.677 -3.830 1.00 95.88 92 ALA A N 1
ATOM 725 C CA . ALA A 1 92 ? -7.415 5.301 -3.118 1.00 95.88 92 ALA A CA 1
ATOM 726 C C . ALA A 1 92 ? -7.033 5.618 -1.665 1.00 95.88 92 ALA A C 1
ATOM 728 O O . ALA A 1 92 ? -6.224 4.920 -1.044 1.00 95.88 92 ALA A O 1
ATOM 729 N N . VAL A 1 93 ? -7.625 6.680 -1.119 1.00 96.06 93 VAL A N 1
ATOM 730 C CA . VAL A 1 93 ? -7.479 7.088 0.285 1.00 96.06 93 VAL A CA 1
ATOM 731 C C . VAL A 1 93 ? -8.821 7.463 0.861 1.00 96.06 93 VAL A C 1
ATOM 733 O O . VAL A 1 93 ? -9.648 8.063 0.185 1.00 96.06 93 VAL A O 1
ATOM 736 N N . GLY A 1 94 ? -8.997 7.188 2.143 1.00 97.62 94 GLY A N 1
ATOM 737 C CA . GLY A 1 94 ? -10.226 7.537 2.825 1.00 97.62 94 GLY A CA 1
ATOM 738 C C . GLY A 1 94 ? -10.072 7.523 4.329 1.00 97.62 94 GLY A C 1
ATOM 739 O O . GLY A 1 94 ? -9.017 7.206 4.890 1.00 97.62 94 GLY A O 1
ATOM 740 N N . ASN A 1 95 ? -11.159 7.897 4.982 1.00 97.69 95 ASN A N 1
ATOM 741 C CA . ASN A 1 95 ? -11.291 7.782 6.416 1.00 97.69 95 ASN A CA 1
ATOM 742 C C . ASN A 1 95 ? -12.724 7.411 6.789 1.00 97.69 95 ASN A C 1
ATOM 744 O O . ASN A 1 95 ? -13.656 7.642 6.025 1.00 97.69 95 ASN A O 1
ATOM 748 N N . ALA A 1 96 ? -12.871 6.834 7.973 1.00 96.81 96 ALA A N 1
ATOM 749 C CA . ALA A 1 96 ? -14.153 6.482 8.557 1.00 96.81 96 ALA A CA 1
ATOM 750 C C . ALA A 1 96 ? -14.090 6.660 10.075 1.00 96.81 96 ALA A C 1
ATOM 752 O O . ALA A 1 96 ? -13.019 6.583 10.682 1.00 96.81 96 ALA A O 1
ATOM 753 N N . THR A 1 97 ? -15.230 6.902 10.713 1.00 95.06 97 THR A N 1
ATOM 754 C CA . THR A 1 97 ? -15.297 7.051 12.170 1.00 95.06 97 THR A CA 1
ATOM 755 C C . THR A 1 97 ? -15.676 5.723 12.819 1.00 95.06 97 THR A C 1
ATOM 757 O O . THR A 1 97 ? -16.765 5.203 12.602 1.00 95.06 97 THR A O 1
ATOM 760 N N . ALA A 1 98 ? -14.785 5.195 13.656 1.00 91.19 98 ALA A N 1
ATOM 761 C CA . ALA A 1 98 ? -15.046 4.075 14.545 1.00 91.19 98 ALA A CA 1
ATOM 762 C C . ALA A 1 98 ? -15.621 4.598 15.873 1.00 91.19 98 ALA A C 1
ATOM 764 O O . ALA A 1 98 ? -14.926 5.218 16.686 1.00 91.19 98 ALA A O 1
ATOM 765 N N . GLY A 1 99 ? -16.911 4.352 16.100 1.00 83.62 99 GLY A N 1
ATOM 766 C CA . GLY A 1 99 ? -17.608 4.816 17.300 1.00 83.62 99 GLY A CA 1
ATOM 767 C C . GLY A 1 99 ? -17.805 6.330 17.312 1.00 83.62 99 GLY A C 1
ATOM 768 O O . GLY A 1 99 ? -18.161 6.918 16.298 1.00 83.62 99 GLY A O 1
ATOM 769 N N . SER A 1 100 ? -17.622 6.965 18.470 1.00 77.56 100 SER A N 1
ATOM 770 C CA . SER A 1 100 ? -17.891 8.400 18.646 1.00 77.56 100 SER A CA 1
ATOM 771 C C . SER A 1 100 ? -16.657 9.300 18.555 1.00 77.56 100 SER A C 1
ATOM 773 O O . SER A 1 100 ? -16.813 10.510 18.424 1.00 77.56 100 SER A O 1
ATOM 775 N N . LEU A 1 101 ? -15.441 8.748 18.661 1.00 76.25 101 LEU A N 1
ATOM 776 C CA . LEU A 1 101 ? -14.231 9.552 18.895 1.00 76.25 101 LEU A CA 1
ATOM 777 C C . LEU A 1 101 ? -13.002 9.136 18.075 1.00 76.25 101 LEU A C 1
ATOM 779 O O . LEU A 1 101 ? -12.026 9.883 18.058 1.00 76.25 101 LEU A O 1
ATOM 783 N N . GLN A 1 102 ? -13.006 7.973 17.415 1.00 87.88 102 GLN A N 1
ATOM 784 C CA . GLN A 1 102 ? -11.815 7.470 16.729 1.00 87.88 102 GLN A CA 1
ATOM 785 C C . GLN A 1 102 ? -11.983 7.530 15.212 1.00 87.88 102 GLN A C 1
ATOM 787 O O . GLN A 1 102 ? -12.749 6.767 14.635 1.00 87.88 102 GLN A O 1
ATOM 792 N N . THR A 1 103 ? -11.226 8.398 14.545 1.00 93.38 103 THR A N 1
ATOM 793 C CA . THR A 1 103 ? -11.139 8.392 13.078 1.00 93.38 103 THR A CA 1
ATOM 794 C C . THR A 1 103 ? -10.075 7.398 12.622 1.00 93.38 103 THR A C 1
ATOM 796 O O . THR A 1 103 ? -8.925 7.451 13.062 1.00 93.38 103 THR A O 1
ATOM 799 N N . VAL A 1 104 ? -10.462 6.495 11.729 1.00 94.50 104 VAL A N 1
ATOM 800 C CA . VAL A 1 104 ? -9.598 5.534 11.046 1.00 94.50 104 VAL A CA 1
ATOM 801 C C . VAL A 1 104 ? -9.238 6.112 9.686 1.00 94.50 104 VAL A C 1
ATOM 803 O O . VAL A 1 104 ? -10.129 6.483 8.932 1.00 94.50 104 VAL A O 1
ATOM 806 N N . TYR A 1 105 ? -7.948 6.182 9.372 1.00 94.81 105 TYR A N 1
ATOM 807 C CA . TYR A 1 105 ? -7.449 6.587 8.056 1.00 94.81 105 TYR A CA 1
ATOM 808 C C . TYR A 1 105 ? -6.856 5.370 7.355 1.00 94.81 105 TYR A C 1
ATOM 810 O O . TYR A 1 105 ? -6.166 4.573 7.995 1.00 94.81 105 TYR A O 1
ATOM 818 N N . ALA A 1 106 ? -7.093 5.242 6.053 1.00 95.44 106 ALA A N 1
ATOM 819 C CA . ALA A 1 106 ? -6.548 4.150 5.260 1.00 95.44 106 ALA A CA 1
ATOM 820 C C . ALA A 1 106 ? -6.151 4.607 3.853 1.00 95.44 106 ALA A C 1
ATOM 822 O O . ALA A 1 106 ? -6.714 5.549 3.290 1.00 95.44 106 ALA A O 1
ATOM 823 N N . THR A 1 107 ? -5.184 3.883 3.295 1.00 94.12 107 THR A N 1
ATOM 824 C CA . THR A 1 107 ? -4.688 4.043 1.929 1.00 94.12 107 THR A CA 1
ATOM 825 C C . THR A 1 107 ? -4.585 2.664 1.299 1.00 94.12 107 THR A C 1
ATOM 827 O O . THR A 1 107 ? -4.019 1.756 1.910 1.00 94.12 107 THR A O 1
ATOM 830 N N . VAL A 1 108 ? -5.078 2.516 0.072 1.00 94.06 108 VAL A N 1
ATOM 831 C CA . VAL A 1 108 ? -4.945 1.295 -0.728 1.00 94.06 108 VAL A CA 1
ATOM 832 C C . VAL A 1 108 ? -4.248 1.631 -2.041 1.00 94.06 108 VAL A C 1
ATOM 834 O O . VAL A 1 108 ? -4.550 2.637 -2.680 1.00 94.06 108 VAL A O 1
ATOM 837 N N . GLN A 1 109 ? -3.294 0.789 -2.437 1.00 91.25 109 GLN A N 1
ATOM 838 C CA . GLN A 1 109 ? -2.596 0.891 -3.717 1.00 91.25 109 GLN A CA 1
ATOM 839 C C . GLN A 1 109 ? -2.545 -0.490 -4.370 1.00 91.25 109 GLN A C 1
ATOM 841 O O . GLN A 1 109 ? -2.306 -1.484 -3.681 1.00 91.25 109 GLN A O 1
ATOM 846 N N . CYS A 1 110 ? -2.719 -0.555 -5.687 1.00 87.75 110 CYS A N 1
ATOM 847 C CA . CYS A 1 110 ? -2.459 -1.762 -6.470 1.00 87.75 110 CYS A CA 1
ATOM 848 C C . CYS A 1 110 ? -1.356 -1.483 -7.493 1.00 87.75 110 CYS A C 1
ATOM 850 O O . CYS A 1 110 ? -1.185 -0.354 -7.953 1.00 87.75 110 CYS A O 1
ATOM 852 N N . THR A 1 111 ? -0.604 -2.514 -7.870 1.00 86.88 111 THR A N 1
ATOM 853 C CA . THR A 1 111 ? 0.306 -2.409 -9.012 1.00 86.88 111 THR A CA 1
ATOM 854 C C . THR A 1 111 ? -0.512 -2.366 -10.311 1.00 86.88 111 THR A C 1
ATOM 856 O O . THR A 1 111 ? -1.434 -3.176 -10.444 1.00 86.88 111 THR A O 1
ATOM 859 N N . PRO A 1 112 ? -0.211 -1.431 -11.230 1.00 79.50 112 PRO A N 1
ATOM 860 C CA . PRO A 1 112 ? -0.749 -1.405 -12.591 1.00 79.50 112 PRO A CA 1
ATOM 861 C C . PRO A 1 112 ? -0.601 -2.698 -13.391 1.00 79.50 112 PRO A C 1
ATOM 863 O O . PRO A 1 112 ? 0.312 -3.495 -13.077 1.00 79.50 112 PRO A O 1
#

Nearest PDB structures (foldseek):
  6grf-assembly2_B  TM=8.009E-01  e=3.742E-01  Arabidopsis thaliana
  1hbx-assembly1_A  TM=3.142E-01  e=7.963E+00  Homo sapiens
  3w6j-assembly1_C  TM=2.597E-01  e=6.991E+00  Geobacillus stearothermophilus

Organism: NCBI:txid34285

Solvent-accessible surface area (backbone atoms only — not comparable to full-atom values): 7059 Å² total; per-residue (Å²): 133,56,71,69,58,48,53,50,49,53,55,51,52,54,52,52,48,46,71,77,40,74,85,54,64,53,55,73,49,84,53,102,86,48,77,52,72,54,54,86,60,92,57,80,86,49,93,68,81,72,90,78,85,83,87,82,73,91,74,80,64,95,52,57,70,55,42,51,51,47,49,52,55,50,51,55,53,29,45,54,52,8,67,65,39,59,74,88,40,26,51,29,73,53,70,49,70,29,81,93,83,42,78,45,75,52,76,35,75,55,85,93

pLDDT: mean 90.53, std 5.44, range [75.12, 98.31]